Protein AF-A0A060YAS3-F1 (afdb_monomer)

Organism: Oncorhynchus mykiss (NCBI:txid8022)

pLDDT: mean 89.54, std 9.23, range [57.22, 97.56]

Nearest PDB structures (foldseek):
  6stf-assembly3_C  TM=4.701E-01  e=4.298E+00  Homo sapiens
  8soj-assembly1_B  TM=4.666E-01  e=9.436E+00  Enterovirus A71
  6mn0-assembly1_B  TM=3.516E-01  e=5.232E+00  uncultured bacterium

InterPro domains:
  IPR029058 Alpha/Beta hydrolase fold [G3DSA:3.40.50.1820] (68-125)
  IPR029058 Alpha/Beta hydrolase fold [SSF53474] (44-124)

Foldseek 3Di:
DVVVVVVVVVVVVVVVCVLLDDDDDPPDPPVSVVSVVVSVVVVQQVVQVVCVVVVNDHSLRSQQVVLVVPFDADDDDPFWDWDFDADVNATAIDTHTPDDPDPPDDDDDDDDDDDDPVRGHDNRD

Solvent-accessible surface area (backbone atoms only — not comparable to full-atom values): 7720 Å² total; per-residue (Å²): 113,67,68,61,52,51,52,49,52,53,50,52,50,52,54,49,51,57,64,41,59,61,97,67,68,87,87,53,86,64,46,69,60,51,25,51,52,50,37,49,55,52,51,52,49,53,51,19,52,50,35,34,77,71,69,75,41,50,46,67,60,41,51,52,49,49,44,61,71,65,49,41,81,82,69,59,60,95,55,34,46,50,45,82,45,68,60,94,83,40,75,39,62,47,80,41,69,66,69,89,67,64,101,81,65,91,74,88,84,81,89,84,79,82,71,51,89,90,79,42,76,60,65,53,90

Mean predicted aligned error: 7.0 Å

Sequence (125 aa):
MQLKGIFLLLSLGAFTSYYVYQPIPDKIEERWKLMLTDCFFRSLSHLADFSELLGLKDYMGVMMFITFAERVVPVSDQRVHVTEELFDGVEVVVYQPKLQGGDTELRRAVIYLHGGGWCLGSASE

Structure (mmCIF, N/CA/C/O backbone):
data_AF-A0A060YAS3-F1
#
_entry.id   AF-A0A060YAS3-F1
#
loop_
_atom_site.group_PDB
_atom_site.id
_atom_site.type_symbol
_atom_site.label_atom_id
_atom_site.label_alt_id
_atom_site.label_comp_id
_atom_site.label_asym_id
_atom_site.label_entity_id
_atom_site.label_seq_id
_atom_site.pdbx_PDB_ins_code
_atom_site.Cartn_x
_atom_site.Cartn_y
_atom_site.Cartn_z
_atom_site.occupancy
_atom_site.B_iso_or_equiv
_atom_site.auth_seq_id
_atom_site.auth_comp_id
_atom_site.auth_asym_id
_atom_site.auth_atom_id
_atom_site.pdbx_PDB_model_num
ATOM 1 N N . MET A 1 1 ? 26.006 25.699 -23.629 1.00 62.41 1 MET A N 1
ATOM 2 C CA . MET A 1 1 ? 25.503 25.115 -22.359 1.00 62.41 1 MET A CA 1
ATOM 3 C C . MET A 1 1 ? 23.989 25.279 -22.201 1.00 62.41 1 MET A C 1
ATOM 5 O O . MET A 1 1 ? 23.350 24.313 -21.815 1.00 62.41 1 MET A O 1
ATOM 9 N N . GLN A 1 2 ? 23.396 26.420 -22.582 1.00 74.56 2 GLN A N 1
ATOM 10 C CA . GLN A 1 2 ? 21.948 26.677 -22.446 1.00 74.56 2 GLN A CA 1
ATOM 11 C C . GLN A 1 2 ? 21.038 25.731 -23.260 1.00 74.56 2 GLN A C 1
ATOM 13 O O . GLN A 1 2 ? 20.071 25.216 -22.716 1.00 74.56 2 GLN A O 1
ATOM 18 N N . LEU A 1 3 ? 21.381 25.405 -24.515 1.00 84.56 3 LEU A N 1
ATOM 19 C CA . LEU A 1 3 ? 20.562 24.510 -25.354 1.00 84.56 3 LEU A CA 1
ATOM 20 C C . LEU A 1 3 ? 20.481 23.069 -24.812 1.00 84.56 3 LEU A C 1
ATOM 22 O O . LEU A 1 3 ? 19.426 22.448 -24.855 1.00 84.56 3 LEU A O 1
ATOM 26 N N . LYS A 1 4 ? 21.587 22.555 -24.254 1.00 86.94 4 LYS A N 1
ATOM 27 C CA . LYS A 1 4 ? 21.630 21.219 -23.632 1.00 86.94 4 LYS A CA 1
ATOM 28 C C . LYS A 1 4 ? 20.744 21.160 -22.384 1.00 86.94 4 LYS A C 1
ATOM 30 O O . LYS A 1 4 ? 20.046 20.175 -22.189 1.00 86.94 4 LYS A O 1
ATOM 35 N N . GLY A 1 5 ? 20.751 22.226 -21.579 1.00 90.81 5 GLY A N 1
ATOM 36 C CA . GLY A 1 5 ? 19.882 22.347 -20.407 1.00 90.81 5 GLY A CA 1
ATOM 37 C C . GLY A 1 5 ? 18.401 22.408 -20.781 1.00 90.81 5 GLY A C 1
ATOM 38 O O . GLY A 1 5 ? 17.598 21.694 -20.191 1.00 90.81 5 GLY A O 1
ATOM 39 N N . ILE A 1 6 ? 18.048 23.188 -21.809 1.00 93.44 6 ILE A N 1
ATOM 40 C CA . ILE A 1 6 ? 16.670 23.268 -22.320 1.00 93.44 6 ILE A CA 1
ATOM 41 C C . ILE A 1 6 ? 16.207 21.905 -22.845 1.00 93.44 6 ILE A C 1
ATOM 43 O O . ILE A 1 6 ? 15.126 21.444 -22.492 1.00 93.44 6 ILE A O 1
ATOM 47 N N . PHE A 1 7 ? 17.034 21.232 -23.647 1.00 95.06 7 PHE A N 1
ATOM 48 C CA . PHE A 1 7 ? 16.703 19.914 -24.184 1.00 95.06 7 PHE A CA 1
ATOM 49 C C . PHE A 1 7 ? 16.496 18.867 -23.080 1.00 95.06 7 PHE A C 1
ATOM 51 O O . PHE A 1 7 ? 15.548 18.083 -23.143 1.00 95.06 7 PHE A O 1
ATOM 58 N N . LEU A 1 8 ? 17.346 18.878 -22.048 1.00 94.81 8 LEU A N 1
ATOM 59 C CA . LEU A 1 8 ? 17.216 17.988 -20.896 1.00 94.81 8 LEU A CA 1
ATOM 60 C C . LEU A 1 8 ? 15.908 18.242 -20.135 1.00 94.81 8 LEU A C 1
ATOM 62 O O . LEU A 1 8 ? 15.190 17.293 -19.834 1.00 94.81 8 LEU A O 1
ATOM 66 N N . LEU A 1 9 ? 15.573 19.510 -19.876 1.00 95.75 9 LEU A N 1
ATOM 67 C CA . LEU A 1 9 ? 14.341 19.888 -19.184 1.00 95.75 9 LEU A CA 1
ATOM 68 C C . LEU A 1 9 ? 13.094 19.435 -19.957 1.00 95.75 9 LEU A C 1
ATOM 70 O O . LEU A 1 9 ? 12.193 18.835 -19.375 1.00 95.75 9 LEU A O 1
ATOM 74 N N . LEU A 1 10 ? 13.057 19.684 -21.270 1.00 96.31 10 LEU A N 1
ATOM 75 C CA . LEU A 1 10 ? 11.939 19.280 -22.125 1.00 96.31 10 LEU A CA 1
ATOM 76 C C . LEU A 1 10 ? 11.788 17.760 -22.176 1.00 96.31 10 LEU A C 1
ATOM 78 O O . LEU A 1 10 ? 10.675 17.253 -22.058 1.00 96.31 10 LEU A O 1
ATOM 82 N N . SER A 1 11 ? 12.902 17.037 -22.303 1.00 96.62 11 SER A N 1
ATOM 83 C CA . SER A 1 11 ? 12.893 15.573 -22.320 1.00 96.62 11 SER A CA 1
ATOM 84 C C . SER A 1 11 ? 12.386 15.017 -20.992 1.00 96.62 11 SER A C 1
ATOM 86 O O . SER A 1 11 ? 11.495 14.174 -20.983 1.00 96.62 11 SER A O 1
ATOM 88 N N . LEU A 1 12 ? 12.894 15.528 -19.865 1.00 96.25 12 LEU A N 1
ATOM 89 C CA . LEU A 1 12 ? 12.457 15.106 -18.536 1.00 96.25 12 LEU A CA 1
ATOM 90 C C . LEU A 1 12 ? 10.961 15.372 -18.328 1.00 96.25 12 LEU A C 1
ATOM 92 O O . LEU A 1 12 ? 10.247 14.492 -17.851 1.00 96.25 12 LEU A O 1
ATOM 96 N N . GLY A 1 13 ? 10.474 16.549 -18.732 1.00 96.62 13 GLY A N 1
ATOM 97 C CA . GLY A 1 13 ? 9.055 16.894 -18.667 1.00 96.62 13 GLY A CA 1
ATOM 98 C C . GLY A 1 13 ? 8.185 15.977 -19.528 1.00 96.62 13 GLY A C 1
ATOM 99 O O . GLY A 1 13 ? 7.159 15.491 -19.056 1.00 96.62 13 GLY A O 1
ATOM 100 N N . ALA A 1 14 ? 8.617 15.676 -20.755 1.00 96.62 14 ALA A N 1
ATOM 101 C CA . ALA A 1 14 ? 7.903 14.779 -21.660 1.00 96.62 14 ALA A CA 1
ATOM 102 C C . ALA A 1 14 ? 7.830 13.345 -21.111 1.00 96.62 14 ALA A C 1
ATOM 104 O O . ALA A 1 14 ? 6.744 12.771 -21.060 1.00 96.62 14 ALA A O 1
ATOM 105 N 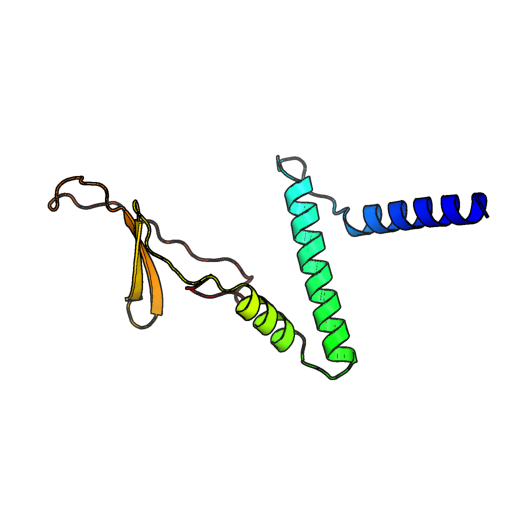N . PHE A 1 15 ? 8.949 12.785 -20.638 1.00 96.06 15 PHE A N 1
ATOM 106 C CA . PHE A 1 15 ? 8.966 11.444 -20.044 1.00 96.06 15 PHE A CA 1
ATOM 107 C C . PHE A 1 15 ? 8.153 11.372 -18.750 1.00 96.06 15 PHE A C 1
ATOM 109 O O . PHE A 1 15 ? 7.405 10.418 -18.559 1.00 96.06 15 PHE A O 1
ATOM 116 N N . THR A 1 16 ? 8.241 12.395 -17.896 1.00 93.94 16 THR A N 1
ATOM 117 C CA . THR A 1 16 ? 7.445 12.467 -16.660 1.00 93.94 16 THR A CA 1
ATOM 118 C C . THR A 1 16 ? 5.958 12.530 -16.987 1.00 93.94 16 THR A C 1
ATOM 120 O O . THR A 1 16 ? 5.175 11.759 -16.440 1.00 93.94 16 THR A O 1
ATOM 123 N N . SER A 1 17 ? 5.563 13.395 -17.927 1.00 94.62 17 SER A N 1
ATOM 124 C CA . SER A 1 17 ? 4.172 13.496 -18.366 1.00 94.62 17 SER A CA 1
ATOM 125 C C . SER A 1 17 ? 3.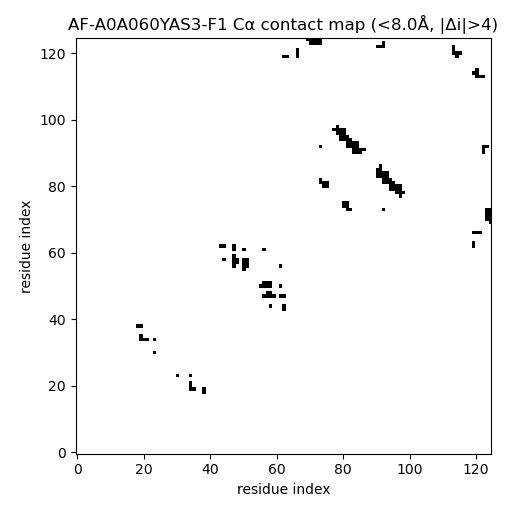672 12.184 -18.959 1.00 94.62 17 SER A C 1
ATOM 127 O O . SER A 1 17 ? 2.548 11.794 -18.675 1.00 94.62 17 SER A O 1
ATOM 129 N N . TYR A 1 18 ? 4.486 11.505 -19.768 1.00 94.75 18 TYR A N 1
ATOM 130 C CA . TYR A 1 18 ? 4.132 10.214 -20.350 1.00 94.75 18 TYR A CA 1
ATOM 131 C C . TYR A 1 18 ? 3.952 9.133 -19.281 1.00 94.75 18 TYR A C 1
ATOM 133 O O . TYR A 1 18 ? 3.013 8.350 -19.349 1.00 94.75 18 TYR A O 1
ATOM 141 N N . TYR A 1 19 ? 4.830 9.100 -18.280 1.00 94.94 19 TYR A N 1
ATOM 142 C CA . TYR A 1 19 ? 4.784 8.087 -17.234 1.00 94.94 19 TYR A CA 1
ATOM 143 C C . TYR A 1 19 ? 3.592 8.276 -16.283 1.00 94.94 19 TYR A C 1
ATOM 145 O O . TYR A 1 19 ? 2.919 7.297 -15.955 1.00 94.94 19 TYR A O 1
ATOM 153 N N . VAL A 1 20 ? 3.303 9.526 -15.898 1.00 95.81 20 VAL A N 1
ATOM 154 C CA . VAL A 1 20 ? 2.161 9.891 -15.039 1.00 95.81 20 VAL A CA 1
ATOM 155 C C . VAL A 1 20 ? 0.829 9.752 -15.779 1.00 95.81 20 VAL A C 1
ATOM 157 O O . VAL A 1 20 ? -0.198 9.470 -15.165 1.00 95.81 20 VAL A O 1
ATOM 160 N N . TYR A 1 21 ? 0.810 9.982 -17.094 1.00 94.62 21 TYR A N 1
ATOM 161 C CA . TYR A 1 21 ? -0.433 9.978 -17.849 1.00 94.62 21 TYR A CA 1
ATOM 162 C C . TYR A 1 21 ? -0.985 8.565 -18.062 1.00 94.62 21 TYR A C 1
ATOM 164 O O . TYR A 1 21 ? -0.429 7.773 -18.818 1.00 94.62 21 TYR A O 1
ATOM 172 N N . GLN A 1 22 ? -2.149 8.294 -17.471 1.00 91.44 22 GLN A N 1
ATOM 173 C CA . GLN A 1 22 ? -2.973 7.126 -17.761 1.00 91.44 22 GLN A CA 1
ATOM 174 C C . GLN A 1 22 ? -4.386 7.597 -18.141 1.00 91.44 22 GLN A C 1
ATOM 176 O O . GLN A 1 22 ? -4.954 8.426 -17.424 1.00 91.44 22 GLN A O 1
ATOM 181 N N . PRO A 1 23 ? -4.975 7.136 -19.260 1.00 91.56 23 PRO A N 1
ATOM 182 C CA . PRO A 1 23 ? -6.318 7.551 -19.651 1.00 91.56 23 PRO A CA 1
ATOM 183 C C . PRO A 1 23 ? -7.360 7.006 -18.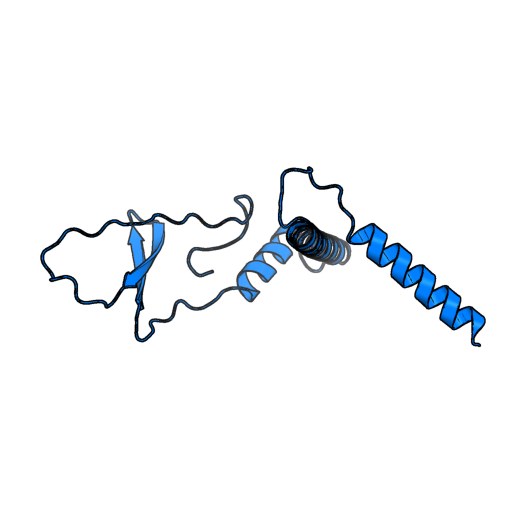663 1.00 91.56 23 PRO A C 1
ATOM 185 O O . PRO A 1 23 ? -7.604 5.803 -18.596 1.00 91.56 23 PRO A O 1
ATOM 188 N N . ILE A 1 24 ? -7.988 7.906 -17.900 1.00 92.19 24 ILE A N 1
ATOM 189 C CA . ILE A 1 24 ? -9.027 7.583 -16.911 1.00 92.19 24 ILE A CA 1
ATOM 190 C C . ILE A 1 24 ? -10.412 8.005 -17.437 1.00 92.19 24 ILE A C 1
ATOM 192 O O . ILE A 1 24 ? -10.537 9.124 -17.951 1.00 92.19 24 ILE A O 1
ATOM 196 N N . PRO A 1 25 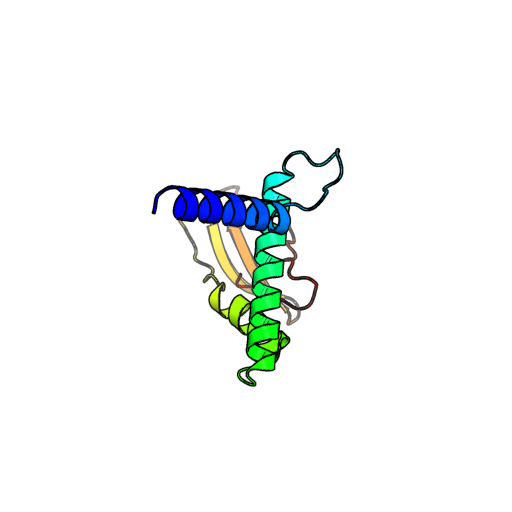? -11.459 7.160 -17.286 1.00 93.62 25 PRO A N 1
ATOM 197 C CA . PRO A 1 25 ? -12.813 7.428 -17.773 1.00 93.62 25 PRO A CA 1
ATOM 198 C C . PRO A 1 25 ? -13.408 8.768 -17.351 1.00 93.62 25 PRO A C 1
ATOM 200 O O . PRO A 1 25 ? -13.146 9.267 -16.254 1.00 93.62 25 PRO A O 1
ATOM 203 N N . ASP A 1 26 ? -14.306 9.299 -18.193 1.00 89.62 26 ASP A N 1
ATOM 204 C CA . ASP A 1 26 ? -14.725 10.689 -18.045 1.00 89.62 26 ASP A CA 1
ATOM 205 C C . ASP A 1 26 ? -15.526 11.033 -16.785 1.00 89.62 26 ASP A C 1
ATOM 207 O O . ASP A 1 26 ? -15.564 12.175 -16.327 1.00 89.62 26 ASP A O 1
ATOM 211 N N . LYS A 1 27 ? -16.146 10.010 -16.208 1.00 94.06 27 LYS A N 1
ATOM 212 C CA . LYS A 1 27 ? -17.091 10.126 -15.099 1.00 94.06 27 LYS A CA 1
ATOM 213 C C . LYS A 1 27 ? -16.420 10.238 -13.731 1.00 94.06 27 LYS A C 1
ATOM 215 O O . LYS A 1 27 ? -17.116 10.421 -12.742 1.00 94.06 27 LYS A O 1
ATOM 220 N N . ILE A 1 28 ? -15.100 10.081 -13.663 1.00 93.00 28 ILE A N 1
ATOM 221 C CA . ILE A 1 28 ? -14.354 10.215 -12.415 1.00 93.00 28 ILE A CA 1
ATOM 222 C C . ILE A 1 28 ? -13.976 11.684 -12.244 1.00 93.00 28 ILE A C 1
ATOM 224 O O . ILE A 1 28 ? -13.320 12.259 -13.113 1.00 93.00 28 ILE A O 1
ATOM 228 N N . GLU A 1 29 ? -14.387 12.277 -11.125 1.00 91.69 29 GLU A N 1
ATOM 229 C CA . GLU A 1 29 ? -14.106 13.682 -10.813 1.00 91.69 29 GLU A CA 1
ATOM 230 C C . GLU A 1 29 ? -12.600 13.911 -10.592 1.00 91.69 29 GLU A C 1
ATOM 232 O O . GLU A 1 29 ? -11.979 14.751 -11.239 1.00 91.69 29 GLU A O 1
ATOM 237 N N . GLU A 1 30 ? -11.972 13.099 -9.739 1.00 94.00 30 GLU A N 1
ATOM 238 C CA . GLU A 1 30 ? -10.607 13.321 -9.237 1.00 94.00 30 GLU A CA 1
ATOM 239 C C . GLU A 1 30 ? -9.546 12.483 -9.967 1.00 94.00 30 GLU A C 1
ATOM 241 O O . GLU A 1 30 ? -8.776 11.726 -9.373 1.00 94.00 30 GLU A O 1
ATOM 246 N N . ARG A 1 31 ? -9.497 12.595 -11.297 1.00 93.88 31 ARG A N 1
ATOM 247 C CA . ARG A 1 31 ? -8.648 11.720 -12.131 1.00 93.88 31 ARG A CA 1
ATOM 248 C C . ARG A 1 31 ? -7.163 11.898 -11.896 1.00 93.88 31 ARG A C 1
ATOM 250 O O . ARG A 1 31 ? -6.430 10.921 -11.868 1.00 93.88 31 ARG A O 1
ATOM 257 N N . TRP A 1 32 ? -6.720 13.136 -11.721 1.00 91.38 32 TRP A N 1
ATOM 258 C CA . TRP A 1 32 ? -5.308 13.433 -11.509 1.00 91.38 32 TRP A CA 1
ATOM 259 C C . TRP A 1 32 ? -4.787 12.777 -10.220 1.00 91.38 32 TRP A C 1
ATOM 261 O O . TRP A 1 32 ? -3.659 12.292 -10.215 1.00 91.38 32 TRP A O 1
ATOM 271 N N . LYS A 1 33 ? -5.616 12.677 -9.164 1.00 93.56 33 LYS A N 1
ATOM 272 C CA . LYS A 1 33 ? -5.268 11.944 -7.936 1.00 93.56 33 LYS A CA 1
ATOM 273 C C . LYS A 1 33 ? -5.052 10.471 -8.249 1.00 93.56 33 LYS A C 1
ATOM 275 O O . LYS A 1 33 ? -4.011 9.929 -7.906 1.00 93.56 33 LYS A O 1
ATOM 280 N N . LEU A 1 34 ? -5.985 9.857 -8.978 1.00 93.56 34 LEU A N 1
ATOM 281 C CA . LEU A 1 34 ? -5.859 8.457 -9.386 1.00 93.56 34 LEU A CA 1
ATOM 282 C C . LEU A 1 34 ? -4.645 8.207 -10.285 1.00 93.56 34 LEU A C 1
ATOM 284 O O . LEU A 1 34 ? -3.959 7.214 -10.089 1.00 93.56 34 LEU A O 1
ATOM 288 N N . MET A 1 35 ? -4.349 9.101 -11.232 1.00 95.19 35 MET A N 1
ATOM 289 C CA . MET A 1 35 ? -3.166 8.994 -12.095 1.00 95.19 35 MET A CA 1
ATOM 290 C C . MET A 1 35 ? -1.871 9.055 -11.280 1.00 95.19 35 MET A C 1
ATOM 292 O O . MET A 1 35 ? -0.962 8.265 -11.513 1.00 95.19 35 MET A O 1
ATOM 296 N N . LEU A 1 36 ? -1.785 9.961 -10.300 1.00 94.81 36 LEU A N 1
ATOM 297 C CA . LEU A 1 36 ? -0.627 10.043 -9.408 1.00 94.81 36 LEU A CA 1
ATOM 298 C C . LEU A 1 36 ? -0.502 8.802 -8.519 1.00 94.81 36 LEU A C 1
ATOM 300 O O . LEU A 1 36 ? 0.602 8.289 -8.349 1.00 94.81 36 LEU A O 1
ATOM 304 N N . THR A 1 37 ? -1.614 8.299 -7.984 1.00 92.25 37 THR A N 1
ATOM 305 C CA . THR A 1 37 ? -1.638 7.074 -7.177 1.00 92.25 37 THR A CA 1
ATOM 306 C C . THR A 1 37 ? -1.227 5.845 -7.995 1.00 92.25 37 THR A C 1
ATOM 308 O O . THR A 1 37 ? -0.386 5.071 -7.547 1.00 92.25 37 THR A O 1
ATOM 311 N N . ASP A 1 38 ? -1.746 5.682 -9.212 1.00 92.88 38 ASP A N 1
ATOM 312 C CA . ASP A 1 38 ? -1.344 4.611 -10.136 1.00 92.88 38 ASP A CA 1
ATOM 313 C C . ASP A 1 38 ? 0.147 4.707 -10.493 1.00 92.88 38 ASP A C 1
ATOM 315 O O . ASP A 1 38 ? 0.890 3.732 -10.367 1.00 92.88 38 ASP A O 1
ATOM 319 N N . CYS A 1 39 ? 0.612 5.910 -10.840 1.00 95.69 39 CYS A N 1
ATOM 320 C CA . CYS A 1 39 ? 2.019 6.195 -11.102 1.00 95.69 39 CYS A CA 1
ATOM 321 C C . CYS A 1 39 ? 2.917 5.808 -9.913 1.00 95.69 39 CYS A C 1
ATOM 323 O O . CYS A 1 39 ? 4.002 5.249 -10.109 1.00 95.69 39 CYS A O 1
ATOM 325 N N . PHE A 1 40 ? 2.483 6.076 -8.680 1.00 92.44 40 PHE A N 1
ATOM 326 C CA . PHE A 1 40 ? 3.199 5.676 -7.470 1.00 92.44 40 PHE A CA 1
ATOM 327 C C . PHE A 1 40 ? 3.299 4.148 -7.353 1.00 92.44 40 PHE A C 1
ATOM 329 O O . PHE A 1 40 ? 4.408 3.620 -7.261 1.00 92.44 40 PHE A O 1
ATOM 336 N N . PHE A 1 41 ? 2.182 3.422 -7.468 1.00 90.75 41 PHE A N 1
ATOM 337 C CA . PHE A 1 41 ? 2.179 1.956 -7.376 1.00 90.75 41 PHE A CA 1
ATOM 338 C C . PHE A 1 41 ? 2.975 1.269 -8.494 1.00 90.75 41 PHE A C 1
ATOM 340 O O . PHE A 1 41 ? 3.687 0.293 -8.241 1.00 90.75 41 PHE A O 1
ATOM 347 N N . ARG A 1 42 ? 2.927 1.796 -9.723 1.00 94.12 42 ARG A N 1
ATOM 348 C CA . ARG A 1 42 ? 3.774 1.323 -10.832 1.00 94.12 42 ARG A CA 1
ATOM 349 C C . ARG A 1 42 ? 5.257 1.510 -10.528 1.00 94.12 42 ARG A C 1
ATOM 351 O O . ARG A 1 42 ? 6.057 0.618 -10.794 1.00 94.12 42 ARG A O 1
ATOM 358 N N . SER A 1 43 ? 5.618 2.633 -9.910 1.00 94.62 43 SER A N 1
ATOM 359 C CA . SER A 1 43 ? 7.005 2.908 -9.521 1.00 94.62 43 SER A CA 1
ATOM 360 C C . SER A 1 43 ? 7.495 1.945 -8.439 1.00 94.62 43 SER A C 1
ATOM 362 O O . SER A 1 43 ? 8.612 1.444 -8.544 1.00 94.62 43 SER A O 1
ATOM 364 N N . LEU A 1 44 ? 6.654 1.631 -7.446 1.00 93.06 44 LEU A N 1
ATOM 365 C CA . LEU A 1 44 ? 6.959 0.605 -6.442 1.00 93.06 44 LEU A CA 1
ATOM 366 C C . LEU A 1 44 ? 7.114 -0.784 -7.072 1.00 93.06 44 LEU A C 1
ATOM 368 O O . LEU A 1 44 ? 8.045 -1.506 -6.729 1.00 93.06 44 LEU A O 1
ATOM 372 N N . SER A 1 45 ? 6.261 -1.128 -8.039 1.00 93.62 45 SER A N 1
ATOM 373 C CA . SER A 1 45 ? 6.357 -2.402 -8.761 1.00 93.62 45 SER A CA 1
ATOM 374 C C . SER A 1 45 ? 7.676 -2.520 -9.528 1.00 93.62 45 SER A C 1
ATOM 376 O O . SER A 1 45 ? 8.375 -3.516 -9.392 1.00 93.62 45 SER A O 1
ATOM 378 N N . HIS A 1 46 ? 8.079 -1.475 -10.257 1.00 96.25 46 HIS A N 1
ATOM 379 C CA . HIS A 1 46 ? 9.372 -1.458 -10.945 1.00 96.25 46 HIS A CA 1
ATOM 380 C C . HIS A 1 46 ? 10.560 -1.532 -9.982 1.00 96.25 46 HIS A C 1
ATOM 382 O O . HIS A 1 46 ? 11.576 -2.144 -10.308 1.00 96.25 46 HIS A O 1
ATOM 388 N N . LEU A 1 47 ? 10.451 -0.925 -8.797 1.00 94.88 47 LEU A N 1
ATOM 389 C CA . LEU A 1 47 ? 11.469 -1.050 -7.757 1.00 94.88 47 LEU A CA 1
ATOM 390 C C . LEU A 1 47 ? 11.571 -2.494 -7.242 1.00 94.88 47 LEU A C 1
ATOM 392 O O . LEU A 1 47 ? 12.681 -2.988 -7.043 1.00 94.88 47 LEU A O 1
ATOM 396 N N . ALA A 1 48 ? 10.437 -3.170 -7.056 1.00 95.69 48 ALA A N 1
ATOM 397 C CA . ALA A 1 48 ? 10.388 -4.570 -6.656 1.00 95.69 48 ALA A CA 1
ATOM 398 C C . ALA A 1 48 ? 10.990 -5.491 -7.732 1.00 95.69 48 ALA A C 1
ATOM 400 O O . ALA A 1 48 ? 11.878 -6.280 -7.412 1.00 95.69 48 ALA A O 1
ATOM 401 N N . ASP A 1 49 ? 10.620 -5.307 -9.004 1.00 97.25 49 ASP A N 1
ATOM 402 C CA . ASP A 1 49 ? 11.220 -6.030 -10.136 1.00 97.25 49 ASP A CA 1
ATOM 403 C C . ASP A 1 49 ? 12.739 -5.816 -10.189 1.00 97.25 49 ASP A C 1
ATOM 405 O O . ASP A 1 49 ? 13.519 -6.753 -10.344 1.00 97.25 49 ASP A O 1
ATOM 409 N N . PHE A 1 50 ? 13.188 -4.567 -10.032 1.00 97.56 50 PHE A N 1
ATOM 410 C CA . PHE A 1 50 ? 14.609 -4.230 -10.048 1.00 97.56 50 PHE A CA 1
ATOM 411 C C . PHE A 1 50 ? 15.374 -4.879 -8.886 1.00 97.56 50 PHE A C 1
ATOM 413 O O . PHE A 1 50 ? 16.476 -5.389 -9.081 1.00 97.56 50 PHE A O 1
ATOM 420 N N . SER A 1 51 ? 14.788 -4.899 -7.688 1.00 97.44 51 SER A N 1
ATOM 421 C CA . SER A 1 51 ? 15.347 -5.593 -6.523 1.00 97.44 51 SER A CA 1
ATOM 422 C C . SER A 1 51 ? 15.487 -7.098 -6.764 1.00 97.44 51 SER A C 1
ATOM 424 O O . SER A 1 51 ? 16.509 -7.686 -6.398 1.00 97.44 51 SER A O 1
ATOM 426 N N . GLU A 1 52 ? 14.494 -7.714 -7.406 1.00 97.00 52 GLU A N 1
ATOM 427 C CA . GLU A 1 52 ? 14.527 -9.133 -7.759 1.00 97.00 52 GLU A CA 1
ATOM 428 C C . GLU A 1 52 ? 15.601 -9.426 -8.811 1.00 97.00 52 GLU A C 1
ATOM 430 O O . GLU A 1 52 ? 16.388 -10.357 -8.642 1.00 97.00 52 GLU A O 1
ATOM 435 N N . LEU A 1 53 ? 15.726 -8.579 -9.838 1.00 97.50 53 LEU A N 1
ATOM 436 C CA . LEU A 1 53 ? 16.781 -8.687 -10.853 1.00 97.50 53 LEU A CA 1
ATOM 437 C C . LEU A 1 53 ? 18.193 -8.589 -10.260 1.00 97.50 53 LEU A C 1
ATOM 439 O O . LEU A 1 53 ? 19.118 -9.232 -10.756 1.00 97.50 53 LEU A O 1
ATOM 443 N N . LEU A 1 54 ? 18.370 -7.797 -9.201 1.00 97.50 54 LEU A N 1
ATOM 444 C CA . LEU A 1 54 ? 19.631 -7.705 -8.462 1.00 97.50 54 LEU A CA 1
ATOM 445 C C . LEU A 1 54 ? 19.856 -8.874 -7.486 1.00 97.50 54 LEU A C 1
ATOM 447 O O . LEU A 1 54 ? 20.933 -8.968 -6.896 1.00 97.50 54 LEU A O 1
ATOM 451 N N . GLY A 1 55 ? 18.867 -9.753 -7.298 1.00 96.31 55 GLY A N 1
ATOM 452 C CA . GLY A 1 55 ? 18.924 -10.874 -6.361 1.00 96.31 55 GLY A CA 1
ATOM 453 C C . GLY A 1 55 ? 18.836 -10.464 -4.888 1.00 96.31 55 GLY A C 1
ATOM 454 O O . GLY A 1 55 ? 19.264 -11.227 -4.024 1.00 96.31 55 GLY A O 1
ATOM 455 N N . LEU A 1 56 ? 18.322 -9.265 -4.584 1.00 96.25 56 LEU A N 1
ATOM 456 C CA . LEU A 1 56 ? 18.224 -8.760 -3.209 1.00 96.25 56 LEU A CA 1
ATOM 457 C C . LEU A 1 56 ? 17.039 -9.378 -2.460 1.00 96.25 56 LEU A C 1
ATOM 459 O O . LEU A 1 56 ? 17.183 -9.832 -1.326 1.00 96.25 56 LEU A O 1
ATOM 463 N N . LYS A 1 57 ? 15.862 -9.362 -3.090 1.00 95.12 57 LYS A N 1
ATOM 464 C CA . LYS A 1 57 ? 14.612 -9.915 -2.561 1.00 95.12 57 LYS A CA 1
ATOM 465 C C . LYS A 1 57 ? 13.627 -10.118 -3.708 1.00 95.12 57 LYS A C 1
ATOM 467 O O . LYS A 1 57 ? 13.648 -9.326 -4.648 1.00 95.12 57 LYS A O 1
ATOM 472 N N . ASP A 1 58 ? 12.788 -11.144 -3.616 1.00 95.94 58 ASP A N 1
ATOM 473 C CA . ASP A 1 58 ? 11.708 -11.389 -4.572 1.00 95.94 58 ASP A CA 1
ATOM 474 C C . ASP A 1 58 ? 10.662 -10.262 -4.547 1.00 95.94 58 ASP A C 1
ATOM 476 O O . ASP A 1 58 ? 10.516 -9.559 -3.538 1.00 95.94 58 ASP A O 1
ATOM 480 N N . TYR A 1 59 ? 9.917 -10.108 -5.645 1.00 93.56 59 TYR A N 1
ATOM 481 C CA . TYR A 1 59 ? 8.909 -9.062 -5.807 1.00 93.56 59 TYR A CA 1
ATOM 482 C C . TYR A 1 59 ? 7.937 -8.969 -4.617 1.00 93.56 59 TYR A C 1
ATOM 484 O O . TYR A 1 59 ? 7.764 -7.898 -4.030 1.00 93.56 59 TYR A O 1
ATOM 492 N N . MET A 1 60 ? 7.344 -10.093 -4.198 1.00 93.56 60 MET A N 1
ATOM 493 C CA . MET A 1 60 ? 6.397 -10.124 -3.073 1.00 93.56 60 MET A CA 1
ATOM 494 C C . MET A 1 60 ? 7.065 -9.785 -1.748 1.00 93.56 60 MET A C 1
ATOM 496 O O . MET A 1 60 ? 6.508 -9.049 -0.934 1.00 93.56 60 MET A O 1
ATOM 500 N N . GLY A 1 61 ? 8.292 -10.246 -1.552 1.00 94.31 61 GLY A N 1
ATOM 501 C CA . GLY A 1 61 ? 9.108 -9.871 -0.420 1.00 94.31 61 GLY A CA 1
ATOM 502 C C . GLY A 1 61 ? 9.327 -8.358 -0.321 1.00 94.31 61 GLY A C 1
ATOM 503 O O . GLY A 1 61 ? 9.273 -7.811 0.787 1.00 94.31 61 GLY A O 1
ATOM 504 N N . VAL A 1 62 ? 9.581 -7.667 -1.434 1.00 94.12 62 VAL A N 1
ATOM 505 C CA . VAL A 1 62 ? 9.730 -6.201 -1.450 1.00 94.12 62 VAL A CA 1
ATOM 506 C C . VAL A 1 62 ? 8.400 -5.516 -1.149 1.00 94.12 62 VAL A C 1
ATOM 508 O O . VAL A 1 62 ? 8.362 -4.630 -0.298 1.00 94.12 62 VAL A O 1
ATOM 511 N N . MET A 1 63 ? 7.305 -5.958 -1.770 1.00 92.50 63 MET A N 1
ATOM 512 C CA . MET A 1 63 ? 5.980 -5.373 -1.533 1.00 92.50 63 MET A CA 1
ATOM 513 C C . MET A 1 63 ? 5.540 -5.519 -0.068 1.00 92.50 63 MET A C 1
ATOM 515 O O . MET A 1 63 ? 5.107 -4.546 0.542 1.00 92.50 63 MET A O 1
ATOM 519 N N . MET A 1 64 ? 5.764 -6.682 0.552 1.00 91.94 64 MET A N 1
ATOM 520 C CA . MET A 1 64 ? 5.499 -6.886 1.983 1.00 91.94 64 MET A CA 1
ATOM 521 C C . MET A 1 64 ? 6.392 -6.033 2.888 1.00 91.94 64 MET A C 1
ATOM 523 O O . MET A 1 64 ? 5.972 -5.620 3.968 1.00 91.94 64 MET A O 1
ATOM 527 N N . PHE A 1 65 ? 7.631 -5.759 2.470 1.00 92.06 65 PHE A N 1
ATOM 528 C CA . PHE A 1 65 ? 8.508 -4.847 3.203 1.00 92.06 65 PHE A CA 1
ATOM 529 C C . PHE A 1 65 ? 7.981 -3.409 3.165 1.00 92.06 65 PHE A C 1
ATOM 531 O O . PHE A 1 65 ? 8.038 -2.724 4.182 1.00 92.06 65 PHE A O 1
ATOM 538 N N . ILE A 1 66 ? 7.430 -2.974 2.028 1.00 88.38 66 ILE A N 1
ATOM 539 C CA . ILE A 1 66 ? 6.786 -1.662 1.902 1.00 88.38 66 ILE A CA 1
ATOM 540 C C . ILE A 1 66 ? 5.563 -1.583 2.823 1.00 88.38 66 ILE A C 1
ATOM 542 O O . ILE A 1 66 ? 5.506 -0.673 3.642 1.00 88.38 66 ILE A O 1
ATOM 546 N N . THR A 1 67 ? 4.664 -2.574 2.793 1.00 87.94 67 THR A N 1
ATOM 547 C CA . THR A 1 67 ? 3.516 -2.646 3.720 1.00 87.94 67 THR A CA 1
ATOM 548 C C . THR A 1 67 ? 3.954 -2.559 5.182 1.00 87.94 67 THR A C 1
ATOM 550 O O . THR A 1 67 ? 3.362 -1.840 5.981 1.00 87.94 67 THR A O 1
ATOM 553 N N . PHE A 1 68 ? 5.024 -3.266 5.551 1.00 89.25 68 PHE A N 1
ATOM 554 C CA . PHE A 1 68 ? 5.561 -3.189 6.906 1.00 89.25 68 PHE A CA 1
ATOM 555 C C . PHE A 1 68 ? 6.098 -1.791 7.249 1.00 89.25 68 PHE A C 1
ATOM 557 O O . PHE A 1 68 ? 5.901 -1.321 8.367 1.00 89.25 68 PHE A O 1
ATOM 564 N N . ALA A 1 69 ? 6.772 -1.128 6.307 1.00 88.62 69 ALA A N 1
ATOM 565 C CA . ALA A 1 69 ? 7.313 0.216 6.497 1.00 88.62 69 ALA A CA 1
ATOM 566 C C . ALA A 1 69 ? 6.223 1.302 6.572 1.00 88.62 69 ALA A C 1
ATOM 568 O O . ALA A 1 69 ? 6.443 2.331 7.207 1.00 88.62 69 ALA A O 1
ATOM 569 N N . GLU A 1 70 ? 5.068 1.073 5.945 1.00 84.88 70 GLU A N 1
ATOM 570 C CA . GLU A 1 70 ? 3.905 1.971 5.957 1.00 84.88 70 GLU A CA 1
ATOM 571 C C . GLU A 1 70 ? 2.989 1.766 7.174 1.00 84.88 70 GLU A C 1
ATOM 573 O O . GLU A 1 70 ? 2.102 2.583 7.410 1.00 84.88 70 GLU A O 1
ATOM 578 N N . ARG A 1 71 ? 3.222 0.718 7.974 1.00 83.44 71 ARG A N 1
ATOM 579 C CA . ARG A 1 71 ? 2.416 0.382 9.152 1.00 83.44 71 ARG A CA 1
ATOM 580 C C . ARG A 1 71 ? 2.326 1.555 10.133 1.00 83.44 71 ARG A C 1
ATOM 582 O O . ARG A 1 71 ? 3.348 2.053 10.616 1.00 83.44 71 ARG A O 1
ATOM 589 N N . VAL A 1 72 ? 1.105 1.928 10.512 1.00 82.44 72 VAL A N 1
ATOM 590 C CA . VAL A 1 72 ? 0.848 2.954 11.527 1.00 82.44 72 VAL A CA 1
ATOM 591 C C . VAL A 1 72 ? 0.344 2.292 12.801 1.00 82.44 72 VAL A C 1
ATOM 593 O O . VAL A 1 72 ? -0.504 1.409 12.790 1.00 82.44 72 VAL A O 1
ATOM 596 N N . VAL A 1 73 ? 0.872 2.714 13.949 1.00 84.44 73 VAL A N 1
ATOM 597 C CA . VAL A 1 73 ? 0.384 2.188 15.226 1.00 84.44 73 VAL A CA 1
ATOM 598 C C . VAL A 1 73 ? -1.004 2.778 15.505 1.00 84.44 73 VAL A C 1
ATOM 600 O O . VAL A 1 73 ? -1.134 4.007 15.517 1.00 84.44 73 VAL A O 1
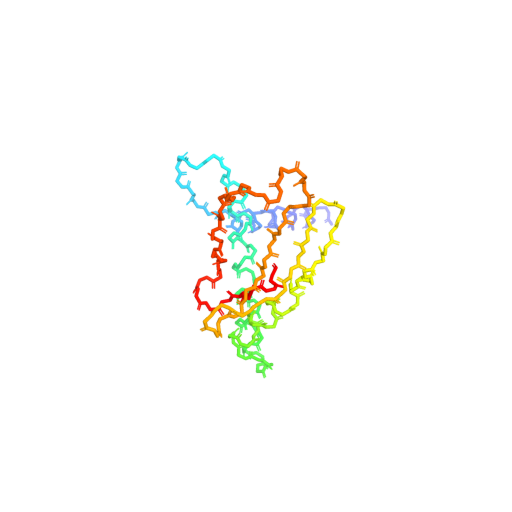ATOM 603 N N . PRO A 1 74 ? -2.032 1.953 15.770 1.00 85.25 74 PRO A N 1
ATOM 604 C CA . PRO A 1 74 ? -3.330 2.450 16.198 1.00 85.25 74 PRO A CA 1
ATOM 605 C C . PRO A 1 74 ? -3.206 3.139 17.564 1.00 85.25 74 PRO A C 1
ATOM 607 O O . PRO A 1 74 ? -2.887 2.511 18.573 1.00 85.25 74 PRO A O 1
ATOM 610 N N . VAL A 1 75 ? -3.450 4.452 17.614 1.00 90.06 75 VAL A N 1
ATOM 611 C CA . VAL A 1 75 ? -3.335 5.251 18.845 1.00 90.06 75 VAL A CA 1
ATOM 612 C C . VAL A 1 75 ? -4.676 5.887 19.193 1.00 90.06 75 VAL A C 1
ATOM 614 O O . VAL A 1 75 ? -5.319 6.533 18.369 1.00 90.06 75 VAL A O 1
ATOM 617 N N . SER A 1 76 ? -5.085 5.727 20.453 1.00 92.44 76 SER A N 1
ATOM 618 C CA . SER A 1 76 ? -6.249 6.422 21.010 1.00 92.44 76 SER A CA 1
ATOM 619 C C . SER A 1 76 ? -5.994 7.929 21.137 1.00 92.44 76 SER A C 1
ATOM 621 O O . SER A 1 76 ? -4.929 8.343 21.589 1.00 92.44 76 SER A O 1
ATOM 623 N N . ASP A 1 77 ? -7.006 8.753 20.863 1.00 91.81 77 ASP A N 1
ATOM 624 C CA . ASP A 1 77 ? -6.950 10.211 21.036 1.00 91.81 77 ASP A CA 1
ATOM 625 C C . ASP A 1 77 ? -8.074 10.727 21.961 1.00 91.81 77 ASP A C 1
ATOM 627 O O . ASP A 1 77 ? -8.706 9.965 22.695 1.00 91.81 77 ASP A O 1
ATOM 631 N N . GLN A 1 78 ? -8.323 12.039 21.996 1.00 89.62 78 GLN A N 1
ATOM 632 C CA . GLN A 1 78 ? -9.374 12.624 22.845 1.00 89.62 78 GLN A CA 1
ATOM 633 C C . GLN A 1 78 ? -10.804 12.224 22.435 1.00 89.62 78 GLN A C 1
ATOM 635 O O . GLN A 1 78 ? -11.716 12.308 23.256 1.00 89.62 78 GLN A O 1
ATOM 640 N N . ARG A 1 79 ? -11.019 11.803 21.187 1.00 89.75 79 ARG A N 1
ATOM 641 C CA . ARG A 1 79 ? -12.334 11.540 20.588 1.00 89.75 79 ARG A CA 1
ATOM 642 C C . ARG A 1 79 ? -12.585 10.064 20.323 1.00 89.75 79 ARG A C 1
ATOM 644 O O . ARG A 1 79 ? -13.746 9.666 20.327 1.00 89.75 79 ARG A O 1
ATOM 651 N N . VAL A 1 80 ? -11.543 9.269 20.103 1.00 92.25 80 VAL A N 1
ATOM 652 C CA . VAL A 1 80 ? -11.633 7.860 19.719 1.00 92.25 80 VAL A CA 1
ATOM 653 C C . VAL A 1 80 ? -10.760 7.018 20.643 1.00 92.25 80 VAL A C 1
ATOM 655 O O . VAL A 1 80 ? -9.603 7.334 20.919 1.00 92.25 80 VAL A O 1
ATOM 658 N N . HIS A 1 81 ? -11.345 5.952 21.171 1.00 92.94 81 HIS A N 1
ATOM 659 C CA . HIS A 1 81 ? -10.625 4.855 21.787 1.00 92.94 81 HIS A CA 1
ATOM 660 C C . HIS A 1 81 ? -10.353 3.800 20.718 1.00 92.94 81 HIS A C 1
ATOM 662 O O . HIS A 1 81 ? -11.262 3.436 19.978 1.00 92.94 81 HIS A O 1
ATOM 668 N N . VAL A 1 82 ? -9.105 3.361 20.621 1.00 94.06 82 VAL A N 1
ATOM 669 C CA . VAL A 1 82 ? -8.666 2.362 19.651 1.00 94.06 82 VAL A CA 1
ATOM 670 C C . VAL A 1 82 ? -8.172 1.139 20.407 1.00 94.06 82 VAL A C 1
ATOM 672 O O . VAL A 1 82 ? -7.316 1.284 21.284 1.00 94.06 82 VAL A O 1
ATOM 675 N N . THR A 1 83 ? -8.725 -0.027 20.084 1.00 93.38 83 THR A N 1
ATOM 676 C CA . THR A 1 83 ? -8.346 -1.324 20.657 1.00 93.38 83 THR A CA 1
ATOM 677 C C . THR A 1 83 ? -8.020 -2.318 19.553 1.00 93.38 83 THR A C 1
ATOM 679 O O . THR A 1 83 ? -8.678 -2.353 18.517 1.00 93.38 83 THR A O 1
ATOM 682 N N . GLU A 1 84 ? -6.983 -3.120 19.770 1.00 93.12 84 GLU A N 1
ATOM 683 C CA . GLU A 1 84 ? -6.708 -4.305 18.959 1.00 93.12 84 GLU A CA 1
ATOM 684 C C . GLU A 1 84 ? -7.462 -5.482 19.588 1.00 93.12 84 GLU A C 1
ATOM 686 O O . GLU A 1 84 ? -7.333 -5.738 20.787 1.00 93.12 84 GLU A O 1
ATOM 691 N N . GLU A 1 85 ? -8.283 -6.170 18.800 1.00 93.44 85 GLU A N 1
ATOM 692 C CA . GLU A 1 85 ? -9.135 -7.268 19.257 1.00 93.44 85 GLU A CA 1
ATOM 693 C C . GLU A 1 85 ? -9.067 -8.461 18.296 1.00 93.44 85 GLU A C 1
ATOM 695 O O . GLU A 1 85 ? -8.559 -8.369 17.177 1.00 93.44 85 GLU A O 1
ATOM 700 N N . LEU A 1 86 ? -9.580 -9.607 18.750 1.00 95.56 86 LEU A N 1
ATOM 701 C CA . LEU A 1 86 ? -9.709 -10.824 17.951 1.00 95.56 86 LEU A CA 1
ATOM 702 C C . LEU A 1 86 ? -11.186 -11.171 17.801 1.00 95.56 86 LEU A C 1
ATOM 704 O O . LEU A 1 86 ? -11.835 -11.583 18.765 1.00 95.56 86 LEU A O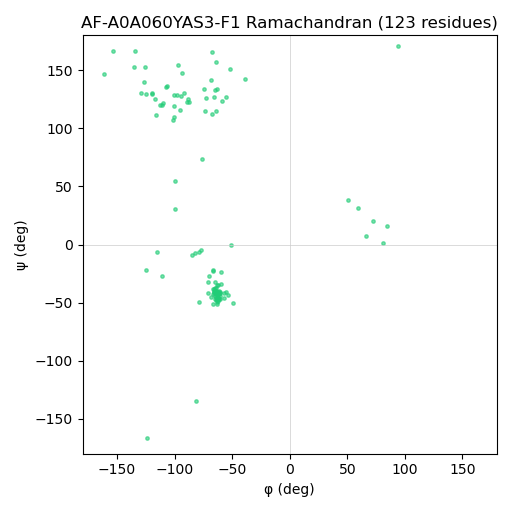 1
ATOM 708 N N . PHE A 1 87 ? -11.714 -11.041 16.588 1.00 94.69 87 PHE A N 1
ATOM 709 C CA . PHE A 1 87 ? -13.075 -11.458 16.259 1.00 94.69 87 PHE A CA 1
ATOM 710 C C . PHE A 1 87 ? -13.021 -12.808 15.560 1.00 94.69 87 PHE A C 1
ATOM 712 O O . PHE A 1 87 ? -12.536 -12.905 14.440 1.00 94.69 87 PHE A O 1
ATOM 719 N N . ASP A 1 88 ? -13.488 -13.856 16.239 1.00 95.50 88 ASP A N 1
ATOM 720 C CA . ASP A 1 88 ? -13.457 -15.237 15.728 1.00 95.50 88 ASP A CA 1
ATOM 721 C C . ASP A 1 88 ? -12.063 -15.667 15.214 1.00 95.50 88 ASP A C 1
ATOM 723 O O . ASP A 1 88 ? -11.911 -16.321 14.187 1.00 95.50 88 ASP A O 1
ATOM 727 N N . GLY A 1 89 ? -11.009 -15.235 15.918 1.00 94.44 89 GLY A N 1
ATOM 728 C CA . GLY A 1 89 ? -9.616 -15.512 15.554 1.00 94.44 89 GLY A CA 1
ATOM 729 C C . GLY A 1 89 ? -9.022 -14.602 14.472 1.00 94.44 89 GLY A C 1
ATOM 730 O O . 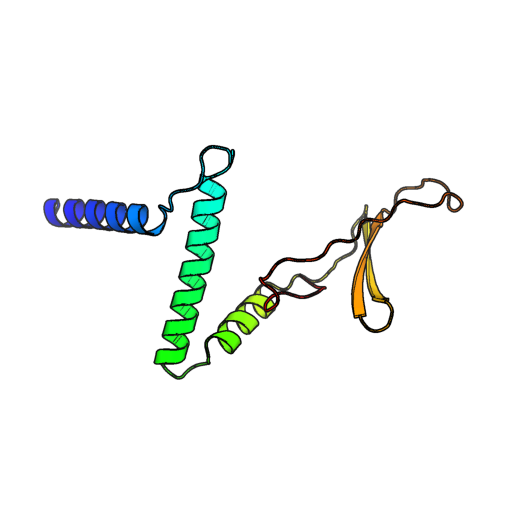GLY A 1 89 ? -7.856 -14.777 14.130 1.00 94.44 89 GLY A O 1
ATOM 731 N N . VAL A 1 90 ? -9.776 -13.625 13.960 1.00 93.56 90 VAL A N 1
ATOM 732 C CA . VAL A 1 90 ? -9.292 -12.608 13.015 1.00 93.56 90 VAL A CA 1
ATOM 733 C C . VAL A 1 90 ? -8.862 -11.353 13.772 1.00 93.56 90 VAL A C 1
ATOM 735 O O . VAL A 1 90 ? -9.636 -10.811 14.561 1.00 93.56 90 VAL A O 1
ATOM 738 N N . GLU A 1 91 ? -7.639 -10.884 13.522 1.00 93.06 91 GLU A N 1
ATOM 739 C CA . GLU A 1 91 ? -7.128 -9.622 14.070 1.00 93.06 91 GLU A CA 1
ATOM 740 C C . GLU A 1 91 ? -7.903 -8.433 13.498 1.00 93.06 91 GLU A C 1
ATOM 742 O O . GLU A 1 91 ? -8.026 -8.273 12.281 1.00 93.06 91 GLU A O 1
ATOM 747 N N . VAL A 1 92 ? -8.424 -7.589 14.386 1.00 93.62 92 VAL A N 1
ATOM 748 C CA . VAL A 1 92 ? -9.172 -6.384 14.032 1.00 93.62 92 VAL A CA 1
ATOM 749 C C . VAL A 1 92 ? -8.730 -5.207 14.889 1.00 93.62 92 VAL A C 1
ATOM 751 O O . VAL A 1 92 ? -8.315 -5.368 16.036 1.00 93.62 92 VAL A O 1
ATOM 754 N N . VAL A 1 93 ? -8.878 -4.002 14.344 1.00 94.25 93 VAL A N 1
ATOM 755 C CA . VAL A 1 93 ? -8.736 -2.757 15.102 1.00 94.25 93 VAL A CA 1
ATOM 756 C C . VAL A 1 93 ? -10.108 -2.112 15.237 1.00 94.25 93 VAL A C 1
ATOM 758 O O . VAL A 1 93 ? -10.782 -1.820 14.246 1.00 94.25 93 VAL A O 1
ATOM 761 N N . VAL A 1 94 ? -10.538 -1.897 16.476 1.00 93.62 94 VAL A N 1
ATOM 762 C CA . VAL A 1 94 ? -11.834 -1.311 16.808 1.00 93.62 94 VAL A CA 1
ATOM 763 C C . VAL A 1 94 ? -11.640 0.158 17.155 1.00 93.62 94 VAL A C 1
ATOM 765 O O . VAL A 1 94 ? -10.964 0.508 18.118 1.00 93.62 94 VAL A O 1
ATOM 768 N N . TYR A 1 95 ? -12.276 1.031 16.375 1.00 92.69 95 TYR A N 1
ATOM 769 C CA . TYR A 1 95 ? -12.306 2.471 16.616 1.00 92.69 95 TYR A CA 1
ATOM 770 C C . TYR A 1 95 ? -13.644 2.852 17.249 1.00 92.69 95 TYR A C 1
ATOM 772 O O . TYR A 1 95 ? -14.682 2.876 16.584 1.00 92.69 95 TYR A O 1
ATOM 780 N N . GLN A 1 96 ? -13.631 3.180 18.538 1.00 91.69 96 GLN A N 1
ATOM 781 C CA . GLN A 1 96 ? -14.826 3.528 19.297 1.00 91.69 96 GLN A CA 1
ATOM 782 C C . GLN A 1 96 ? -14.842 5.018 19.680 1.00 91.69 96 GLN A C 1
ATOM 784 O O . GLN A 1 96 ? -13.971 5.483 20.416 1.00 91.69 96 GLN A O 1
ATOM 789 N N . PRO A 1 97 ? -15.846 5.804 19.251 1.00 89.69 97 PRO A N 1
ATOM 790 C CA . PRO A 1 97 ? -15.987 7.189 19.690 1.00 89.69 97 PRO A CA 1
ATOM 791 C C . PRO A 1 97 ? -16.244 7.294 21.202 1.00 89.69 97 PRO A C 1
ATOM 793 O O . PRO A 1 97 ? -17.141 6.640 21.739 1.00 89.69 97 PRO A O 1
ATOM 796 N N . LYS A 1 98 ? -15.521 8.197 21.870 1.00 85.31 98 LYS A N 1
ATOM 797 C CA . LYS A 1 98 ? -15.640 8.511 23.306 1.00 85.31 98 LYS A CA 1
ATOM 798 C C . LYS A 1 98 ? -16.857 9.386 23.651 1.00 85.31 98 LYS A C 1
ATOM 800 O O . LYS A 1 98 ? -17.099 9.664 24.822 1.00 85.31 98 LYS A O 1
ATOM 805 N N . LEU A 1 99 ? -17.614 9.854 22.652 1.00 73.62 99 LEU A N 1
ATOM 806 C CA . LEU A 1 99 ? -18.772 10.733 22.850 1.00 73.62 99 LEU A CA 1
ATOM 807 C C . LEU A 1 99 ? -19.907 10.040 23.628 1.00 73.62 99 LEU A C 1
ATOM 809 O O . LEU A 1 99 ? -20.315 8.916 23.327 1.00 73.62 99 LEU A O 1
ATOM 813 N N . GLN A 1 100 ? -20.414 10.774 24.621 1.00 61.56 100 GLN A N 1
ATOM 814 C CA . GLN A 1 100 ? -21.476 10.414 25.561 1.00 61.56 100 GLN A CA 1
ATOM 815 C C . GLN A 1 100 ? -22.867 10.495 24.902 1.00 61.56 100 GLN A C 1
ATOM 817 O O . GLN A 1 100 ? -23.637 11.416 25.152 1.00 61.56 100 GLN A O 1
ATOM 822 N N . GLY A 1 101 ? -23.206 9.541 24.039 1.00 57.41 101 GLY A N 1
ATOM 823 C CA . GLY A 1 101 ? -24.599 9.095 23.920 1.00 57.41 101 GLY A CA 1
ATOM 824 C C . GLY A 1 101 ? -24.767 7.959 24.920 1.00 57.41 101 GLY A C 1
ATOM 825 O O . GLY A 1 101 ? -23.941 7.045 24.872 1.00 57.41 101 GLY A O 1
ATOM 826 N N . GLY A 1 102 ? -25.716 8.082 25.857 1.00 57.22 102 GLY A N 1
ATOM 827 C CA . GLY A 1 102 ? -25.831 7.255 27.066 1.00 57.22 102 GLY A CA 1
ATOM 828 C C . GLY A 1 102 ? -25.502 5.777 26.847 1.00 57.22 102 GLY A C 1
ATOM 829 O O . GLY A 1 102 ? -25.851 5.213 25.814 1.00 57.22 102 GLY A O 1
ATOM 830 N N . ASP A 1 103 ? -24.840 5.173 27.837 1.00 58.59 103 ASP A N 1
ATOM 831 C CA . ASP A 1 103 ? -24.304 3.793 27.883 1.00 58.59 103 ASP A CA 1
ATOM 832 C C . ASP A 1 103 ? -25.301 2.668 27.517 1.00 58.59 103 ASP A C 1
ATOM 834 O O . ASP A 1 103 ? -24.971 1.487 27.540 1.00 58.59 103 ASP A O 1
ATOM 838 N N . THR A 1 104 ? -26.542 3.024 27.199 1.00 58.06 104 THR A N 1
ATOM 839 C CA . THR A 1 104 ? -27.698 2.151 27.040 1.00 58.06 104 THR A CA 1
ATOM 840 C C . THR A 1 104 ? -28.276 2.105 25.622 1.00 58.06 104 THR A C 1
ATOM 842 O O . THR A 1 104 ? -29.152 1.277 25.379 1.00 58.06 104 THR A O 1
ATOM 845 N N . GLU A 1 105 ? -27.807 2.918 24.665 1.00 68.69 105 GLU A N 1
ATOM 846 C CA . GLU A 1 105 ? -28.281 2.846 23.271 1.00 68.69 105 GLU A CA 1
ATOM 847 C C . GLU A 1 105 ? -27.340 2.037 22.364 1.00 68.69 105 GLU A C 1
ATOM 849 O O . GLU A 1 105 ? -26.138 2.300 22.273 1.00 68.69 105 GLU A O 1
ATOM 854 N N . LEU A 1 106 ? -27.909 1.064 21.640 1.00 74.88 106 LEU A N 1
ATOM 855 C CA . LEU A 1 106 ? -27.207 0.311 20.601 1.00 74.88 106 LEU A CA 1
ATOM 856 C C . LEU A 1 106 ? -26.695 1.267 19.517 1.00 74.88 106 LEU A C 1
ATOM 858 O O . LEU A 1 106 ? -27.461 1.997 18.886 1.00 74.88 106 LEU A O 1
ATOM 862 N N . ARG A 1 107 ? -25.386 1.232 19.273 1.00 76.94 107 ARG A N 1
ATOM 863 C CA . ARG A 1 107 ? -24.721 2.064 18.265 1.00 76.94 107 ARG A CA 1
ATOM 864 C C . ARG A 1 107 ? -24.611 1.301 16.946 1.00 76.94 107 ARG A C 1
ATOM 866 O O . ARG A 1 107 ? -24.455 0.083 16.933 1.00 76.94 107 ARG A O 1
ATOM 873 N N . ARG A 1 108 ? -24.668 2.016 15.819 1.00 86.50 108 ARG A N 1
ATOM 874 C CA . ARG A 1 108 ? -24.371 1.422 14.504 1.00 86.50 108 ARG A CA 1
ATOM 875 C C . ARG A 1 108 ? -22.865 1.225 14.367 1.00 86.50 108 ARG A C 1
ATOM 877 O O . ARG A 1 108 ? -22.108 2.152 14.644 1.00 86.50 108 ARG A O 1
ATOM 884 N N . ALA A 1 109 ? -22.463 0.048 13.904 1.00 90.19 109 ALA A N 1
ATOM 885 C CA . ALA A 1 109 ? -21.084 -0.251 13.546 1.00 90.19 109 ALA A CA 1
ATOM 886 C C . ALA A 1 109 ? -20.864 -0.079 12.036 1.00 90.19 109 ALA A C 1
ATOM 888 O O . ALA A 1 109 ? -21.797 -0.215 11.241 1.00 90.19 109 ALA A O 1
ATOM 889 N N . VAL A 1 110 ? -19.619 0.196 11.654 1.00 94.25 110 VAL A N 1
ATOM 890 C CA . VAL A 1 110 ? -19.150 0.173 10.265 1.00 94.25 110 VAL A CA 1
ATOM 891 C C . VAL A 1 110 ? -18.043 -0.866 10.186 1.00 94.25 110 VAL A C 1
ATOM 893 O O . VAL A 1 110 ? -17.117 -0.832 10.991 1.00 94.25 110 VAL A O 1
ATOM 896 N N . ILE A 1 111 ? -18.146 -1.781 9.224 1.00 94.25 111 ILE A N 1
ATOM 897 C CA . ILE A 1 111 ? -17.082 -2.738 8.919 1.00 94.25 111 ILE A CA 1
ATOM 898 C C . ILE A 1 111 ? -16.265 -2.143 7.778 1.00 94.25 111 ILE A C 1
ATOM 900 O O . ILE A 1 111 ? -16.789 -1.939 6.681 1.00 94.25 111 ILE A O 1
ATOM 904 N N . TYR A 1 112 ? -15.000 -1.842 8.053 1.00 93.31 112 TYR A N 1
ATOM 905 C CA . TYR A 1 112 ? -14.041 -1.404 7.049 1.00 93.31 112 TYR A CA 1
ATOM 906 C C . TYR A 1 112 ? -13.149 -2.580 6.662 1.00 93.31 112 TYR A C 1
ATOM 908 O O . TYR A 1 112 ? -12.587 -3.249 7.525 1.00 93.31 112 TYR A O 1
ATOM 916 N N . LEU A 1 113 ? -13.040 -2.827 5.361 1.00 92.88 113 LEU A N 1
ATOM 917 C CA . LEU A 1 113 ? -12.137 -3.816 4.788 1.00 92.88 113 LEU A CA 1
ATOM 918 C C . LEU A 1 113 ? -11.090 -3.039 3.993 1.00 92.88 113 LEU A C 1
ATOM 920 O O . LEU A 1 113 ? -11.455 -2.285 3.087 1.00 92.88 113 LEU A O 1
ATOM 924 N N . HIS A 1 114 ? -9.818 -3.177 4.364 1.00 90.88 114 HIS A N 1
ATOM 925 C CA . HIS A 1 114 ? -8.734 -2.469 3.690 1.00 90.88 114 HIS A CA 1
ATOM 926 C C . HIS A 1 114 ? -8.534 -2.980 2.252 1.00 90.88 114 HIS A C 1
ATOM 928 O O . HIS A 1 114 ? -9.076 -4.009 1.840 1.00 90.88 114 HIS 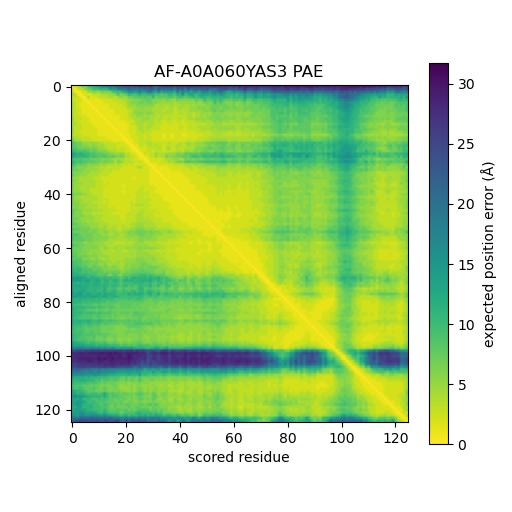A O 1
ATOM 934 N N . GLY A 1 115 ? -7.785 -2.205 1.467 1.00 88.88 115 GLY A N 1
ATOM 935 C CA . GLY A 1 115 ? -7.459 -2.524 0.081 1.00 88.88 115 GLY A CA 1
ATOM 936 C C . GLY A 1 115 ? -6.291 -3.506 -0.045 1.00 88.88 115 GLY A C 1
ATOM 937 O O . GLY A 1 115 ? -6.237 -4.528 0.622 1.00 88.88 115 GLY A O 1
ATOM 938 N N . GLY A 1 116 ? -5.356 -3.209 -0.949 1.00 87.19 116 GLY A N 1
ATOM 939 C CA . GLY A 1 116 ? -4.128 -4.000 -1.106 1.00 87.19 116 GLY A CA 1
ATOM 940 C C . GLY A 1 116 ? -4.252 -5.241 -1.996 1.00 87.19 116 GLY A C 1
ATOM 941 O O . GLY A 1 116 ? -3.378 -6.106 -1.984 1.00 87.19 116 GLY A O 1
ATOM 942 N N . GLY A 1 117 ? -5.322 -5.337 -2.795 1.00 86.94 117 GLY A N 1
ATOM 943 C CA . GLY A 1 117 ? -5.434 -6.332 -3.869 1.00 86.94 117 GLY A CA 1
ATOM 944 C C . GLY A 1 117 ? -5.339 -7.783 -3.394 1.00 86.94 117 GLY A C 1
ATOM 945 O O . GLY A 1 117 ? -4.826 -8.618 -4.131 1.00 86.94 117 GLY A O 1
ATOM 946 N N . TRP A 1 118 ? -5.802 -8.059 -2.169 1.00 86.62 118 TRP A N 1
ATOM 947 C CA . TRP A 1 118 ? -5.752 -9.367 -1.495 1.00 86.62 118 TRP A CA 1
ATOM 948 C C . TRP A 1 118 ? -4.355 -9.897 -1.141 1.00 86.62 118 TRP A C 1
ATOM 950 O O . TRP A 1 118 ? -4.249 -11.028 -0.673 1.00 86.62 118 TRP A O 1
ATOM 960 N N . CYS A 1 119 ? -3.301 -9.100 -1.325 1.00 86.06 119 CYS A N 1
ATOM 961 C CA . CYS A 1 119 ? -1.925 -9.522 -1.048 1.00 86.06 119 CYS A CA 1
ATOM 962 C C . CYS A 1 119 ? -1.190 -8.594 -0.080 1.00 86.06 119 CYS A C 1
ATOM 964 O O . CYS A 1 119 ? -0.194 -9.006 0.506 1.00 86.06 119 CYS A O 1
ATOM 966 N N . LEU A 1 120 ? -1.643 -7.346 0.052 1.00 87.44 120 LEU A N 1
ATOM 967 C CA . LEU A 1 120 ? -0.948 -6.292 0.781 1.00 87.44 120 LEU A CA 1
ATOM 968 C C . LEU A 1 120 ? -1.861 -5.666 1.830 1.00 87.44 120 LEU A C 1
ATOM 970 O O . LEU A 1 120 ? -3.079 -5.630 1.671 1.00 87.44 120 LEU A O 1
ATOM 974 N N . GLY A 1 121 ? -1.234 -5.147 2.874 1.00 86.50 121 GLY A N 1
ATOM 975 C CA . GLY A 1 121 ? -1.887 -4.495 3.998 1.00 86.50 121 GLY A CA 1
ATOM 976 C C . GLY A 1 121 ? -2.182 -5.384 5.194 1.00 86.50 121 GLY A C 1
ATOM 977 O O . GLY A 1 121 ? -1.959 -6.595 5.176 1.00 86.50 121 GLY A O 1
ATOM 978 N N . SER A 1 122 ? -2.606 -4.748 6.284 1.00 85.50 122 SER A N 1
ATOM 979 C CA . SER A 1 122 ? -2.898 -5.405 7.560 1.00 85.50 122 SER A CA 1
ATOM 980 C C . SER A 1 122 ? -3.934 -4.616 8.357 1.00 85.50 122 SER A C 1
ATOM 982 O O . SER A 1 122 ? -4.183 -3.449 8.076 1.00 85.50 122 SER A O 1
ATOM 984 N N . ALA A 1 123 ? -4.493 -5.227 9.404 1.00 81.06 123 ALA A N 1
ATOM 985 C CA . ALA A 1 123 ? -5.435 -4.554 10.301 1.00 81.06 123 ALA A CA 1
ATOM 986 C C . ALA A 1 123 ? -4.839 -3.316 11.002 1.00 81.06 123 ALA A C 1
ATOM 988 O O . ALA A 1 123 ? -5.580 -2.428 11.405 1.00 81.06 123 ALA A O 1
ATOM 989 N N . SER A 1 124 ? -3.513 -3.258 11.128 1.00 68.56 124 SER A N 1
ATOM 990 C CA . SER A 1 124 ? -2.766 -2.149 11.730 1.00 68.56 124 SER A CA 1
ATOM 991 C C . SER A 1 124 ? -2.154 -1.191 10.698 1.00 68.56 124 SER A C 1
ATOM 993 O O . SER A 1 124 ? -1.060 -0.6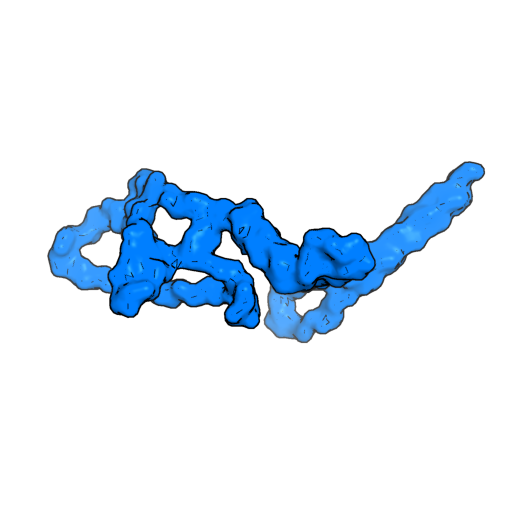75 10.919 1.00 68.56 124 SER A O 1
ATOM 995 N N . GLU A 1 125 ? -2.786 -1.035 9.536 1.00 58.03 125 GLU A N 1
ATOM 996 C CA . GLU A 1 125 ? -2.501 0.087 8.626 1.00 58.03 125 GLU A CA 1
ATOM 997 C C . GLU A 1 125 ? -3.162 1.388 9.096 1.00 58.03 125 GLU A C 1
ATOM 999 O O . GLU A 1 125 ? -4.332 1.350 9.542 1.00 58.03 125 GLU A O 1
#

Secondary structure (DSSP, 8-state):
-HHHHHHHHHHHHHHHHHHH-----TT-S-HHHHHHHHHHHHHHHHHHHHHHHTTSS-HHHHHHHHHHHH-------SSEEEEEEEETTEEEEEEEE---S-TTSPPPP------STTTS--TT-

Radius of gyration: 21.88 Å; Cα contacts (8 Å, |Δi|>4): 89; chains: 1; bounding box: 54×42×53 Å